Protein AF-A0A8J8NJA5-F1 (afdb_monomer_lite)

Organism: Halteria grandinella (NCBI:txid5974)

pLDDT: mean 87.03, std 14.78, range [35.34, 98.25]

Sequence (140 aa):
MTNSNQNELEGPPFSLNKYQAAFLFKHGVIAIEAINHSESFQVAVEQISTKLEYRVFEDLTLNMKIFLTDGLKFGSLFLGYQGDPTIFHAKYLINVNNERGKMPVAELIVHERMANTNRKVLLIAYENDANQVDYIEVTF

Secondary structure (DSSP, 8-state):
----GGGSS-S---PPPHHHHHHHHHTTS-----SS-HHHHHHHHHHHHTSHHHHHHHHHHHTS--EEEE-GGGTSSEEEESS-TTTSPP-EEEEEE-STT---HHHHHHHHHHHHHTT-EEEEEEE-TTS-EEEEEE--

InterPro domains:
  IPR006677 tRNA intron endonuclease, catalytic domain-like [PF01974] (52-135)
  IPR006677 tRNA intron endonuclease, catalytic domain-like [cd22363] (54-139)
  IPR011856 tRNA endonuclease-like domain superfamily [G3DSA:3.40.1350.10] (50-140)
  IPR036167 tRNA intron endonuclease, catalytic domain-like superfamily [SSF53032] (52-138)

Radius of gyration: 17.06 Å; chains: 1; bounding box: 46×35×46 Å

Structure (mmCIF, N/CA/C/O backbone):
data_AF-A0A8J8NJA5-F1
#
_entry.id   AF-A0A8J8NJA5-F1
#
loop_
_atom_site.group_PDB
_atom_site.id
_atom_site.type_symbol
_atom_site.label_atom_id
_atom_site.label_alt_id
_atom_site.label_comp_id
_atom_site.label_asym_id
_atom_site.label_entity_id
_atom_site.label_seq_id
_atom_site.pdbx_PDB_ins_code
_atom_site.Cartn_x
_atom_site.Cartn_y
_atom_site.Cartn_z
_atom_site.occupancy
_atom_site.B_iso_or_equiv
_atom_site.auth_seq_id
_atom_site.auth_comp_id
_atom_site.auth_asym_id
_atom_site.auth_atom_id
_atom_site.pdbx_PDB_model_num
ATOM 1 N N . MET A 1 1 ? 19.476 22.027 -16.302 1.00 35.34 1 MET A N 1
ATOM 2 C CA . MET A 1 1 ? 19.159 21.473 -17.633 1.00 35.34 1 MET A CA 1
ATOM 3 C C . MET A 1 1 ? 18.956 19.984 -17.444 1.00 35.34 1 MET A C 1
ATOM 5 O O . MET A 1 1 ? 19.903 19.287 -17.115 1.00 35.34 1 MET A O 1
ATOM 9 N N . THR A 1 2 ? 17.704 19.539 -17.459 1.00 40.06 2 THR A N 1
ATOM 10 C CA . THR A 1 2 ? 17.316 18.141 -17.247 1.00 40.06 2 THR A CA 1
ATOM 11 C C . THR A 1 2 ? 17.581 17.361 -18.529 1.00 40.06 2 THR A C 1
ATOM 13 O O . THR A 1 2 ? 16.864 17.551 -19.507 1.00 40.06 2 THR A O 1
ATOM 16 N N . ASN A 1 3 ? 18.606 16.506 -18.533 1.00 40.19 3 ASN A N 1
ATOM 17 C CA . ASN A 1 3 ? 18.795 15.507 -19.585 1.00 40.19 3 ASN A CA 1
ATOM 18 C C . ASN A 1 3 ? 17.689 14.455 -19.446 1.00 40.19 3 ASN A C 1
ATOM 20 O O . ASN A 1 3 ? 17.854 13.447 -18.761 1.00 40.19 3 ASN A O 1
ATOM 24 N N . SER A 1 4 ? 16.519 14.727 -20.025 1.00 45.06 4 SER A N 1
ATOM 25 C CA . SER A 1 4 ? 15.474 13.722 -20.158 1.00 45.06 4 SER A CA 1
ATOM 26 C C . SER A 1 4 ? 15.790 12.877 -21.388 1.00 45.06 4 SER A C 1
ATOM 28 O O . SER A 1 4 ? 15.257 13.109 -22.471 1.00 45.06 4 SER A O 1
ATOM 30 N N . ASN A 1 5 ? 16.610 11.845 -21.202 1.00 51.56 5 ASN A N 1
ATOM 31 C CA . ASN A 1 5 ? 16.817 10.783 -22.196 1.00 51.56 5 ASN A CA 1
ATOM 32 C C . ASN A 1 5 ? 15.538 9.942 -22.423 1.00 51.56 5 ASN A C 1
ATOM 34 O O . ASN A 1 5 ? 15.563 8.908 -23.077 1.00 51.56 5 ASN A O 1
ATOM 38 N N . GLN A 1 6 ? 14.393 10.384 -21.889 1.00 50.22 6 GLN A N 1
ATOM 39 C CA . GLN A 1 6 ? 13.088 9.750 -22.038 1.00 50.22 6 GLN A CA 1
ATOM 40 C C . GLN A 1 6 ? 12.642 9.648 -23.508 1.00 50.22 6 GLN A C 1
ATOM 42 O O . GLN A 1 6 ? 11.835 8.784 -23.821 1.00 50.22 6 GLN A O 1
ATOM 47 N N . ASN A 1 7 ? 13.190 10.480 -24.402 1.00 52.84 7 ASN A N 1
ATOM 48 C CA . ASN A 1 7 ? 12.879 10.460 -25.836 1.00 52.84 7 ASN A CA 1
ATOM 49 C C . ASN A 1 7 ? 13.842 9.597 -26.679 1.00 52.84 7 ASN A C 1
ATOM 51 O O . ASN A 1 7 ? 13.668 9.536 -27.891 1.00 52.84 7 ASN A O 1
ATOM 55 N N . GLU A 1 8 ? 14.867 8.974 -26.083 1.00 56.69 8 GLU A N 1
ATOM 56 C CA . GLU A 1 8 ? 15.855 8.158 -26.819 1.00 56.69 8 GLU A CA 1
ATOM 57 C C . GLU A 1 8 ? 15.453 6.678 -26.940 1.00 56.69 8 GLU A C 1
ATOM 59 O O . GLU A 1 8 ? 16.031 5.947 -27.739 1.00 56.69 8 GLU A O 1
ATOM 64 N N . LEU A 1 9 ? 14.462 6.228 -26.165 1.00 59.16 9 LEU A N 1
ATOM 65 C CA . LEU A 1 9 ? 13.979 4.848 -26.180 1.00 59.16 9 LEU A CA 1
ATOM 66 C C . LEU A 1 9 ? 12.693 4.754 -27.009 1.00 59.16 9 LEU A C 1
ATOM 68 O O . LEU A 1 9 ? 11.659 5.301 -26.627 1.00 59.16 9 LEU A O 1
ATOM 72 N N . GLU A 1 10 ? 12.744 4.035 -28.133 1.00 52.59 10 GLU A N 1
ATOM 73 C CA . GLU A 1 10 ? 11.546 3.688 -28.902 1.00 52.59 10 GLU A CA 1
ATOM 74 C C . GLU A 1 10 ? 10.711 2.653 -28.131 1.00 52.59 10 GLU A C 1
ATOM 76 O O . GLU A 1 10 ? 11.022 1.465 -28.078 1.00 52.59 10 GLU A O 1
ATOM 81 N N . GLY A 1 11 ? 9.633 3.120 -27.507 1.00 55.19 11 GLY A N 1
ATOM 82 C CA . GLY A 1 11 ? 8.643 2.298 -26.822 1.00 55.19 11 GLY A CA 1
ATOM 83 C C . GLY A 1 11 ? 7.482 3.162 -26.327 1.00 55.19 11 GLY A C 1
ATOM 84 O O . GLY A 1 11 ? 7.637 4.379 -26.195 1.00 55.19 11 GLY A O 1
ATOM 85 N N . PRO A 1 12 ? 6.291 2.591 -26.069 1.00 53.06 12 PRO A N 1
ATOM 86 C CA . PRO A 1 12 ? 5.213 3.363 -25.466 1.00 53.06 12 PRO A CA 1
ATOM 87 C C . PRO A 1 12 ? 5.706 3.929 -24.121 1.00 53.06 12 PRO A C 1
ATOM 89 O O . PRO A 1 12 ? 6.307 3.180 -23.352 1.00 53.06 12 PRO A O 1
ATOM 92 N N . PRO A 1 13 ? 5.489 5.223 -23.813 1.00 63.38 13 PRO A N 1
ATOM 93 C CA . PRO A 1 13 ? 5.994 5.843 -22.593 1.00 63.38 13 PRO A CA 1
ATOM 94 C C . PRO A 1 13 ? 5.173 5.365 -21.389 1.00 63.38 13 PRO A C 1
ATOM 96 O O . PRO A 1 13 ? 4.343 6.098 -20.854 1.00 63.38 13 PRO A O 1
ATOM 99 N N . PHE A 1 14 ? 5.359 4.117 -20.964 1.00 73.38 14 PHE A N 1
ATOM 100 C CA . PHE A 1 14 ? 4.800 3.628 -19.713 1.00 73.38 14 PHE A CA 1
ATOM 101 C C . PHE A 1 14 ? 5.815 3.869 -18.596 1.00 73.38 14 PHE A C 1
ATOM 103 O O . PHE A 1 14 ? 6.889 3.278 -18.536 1.00 73.38 14 PHE A O 1
ATOM 110 N N . SER A 1 15 ? 5.477 4.788 -17.698 1.00 81.56 15 SER A N 1
ATOM 111 C CA . SER A 1 15 ? 6.231 5.010 -16.470 1.00 81.56 15 SER A CA 1
ATOM 112 C C . SER A 1 15 ? 5.780 4.010 -15.410 1.00 81.56 15 SER A C 1
ATOM 114 O O . SER A 1 15 ? 4.598 3.981 -15.059 1.00 81.56 15 SER A O 1
ATOM 116 N N . LEU A 1 16 ? 6.713 3.239 -14.860 1.00 88.06 16 LEU A N 1
ATOM 117 C CA . LEU A 1 16 ? 6.460 2.423 -13.677 1.00 88.06 16 LEU A CA 1
ATOM 118 C C . LEU A 1 16 ? 6.633 3.275 -12.422 1.00 88.06 16 LEU A C 1
ATOM 120 O O . LEU A 1 16 ? 7.610 4.015 -12.290 1.00 88.06 16 LEU A O 1
ATOM 124 N N . ASN A 1 17 ? 5.708 3.150 -11.474 1.00 89.94 17 ASN A N 1
ATOM 125 C CA . ASN A 1 17 ? 5.934 3.711 -10.148 1.00 89.94 17 ASN A CA 1
ATOM 126 C C . ASN A 1 17 ? 6.973 2.873 -9.376 1.00 89.94 17 ASN A C 1
ATOM 128 O O . ASN A 1 17 ? 7.291 1.740 -9.743 1.00 89.94 17 ASN A O 1
ATOM 132 N N . LYS A 1 18 ? 7.488 3.420 -8.269 1.00 92.12 18 LYS A N 1
ATOM 133 C CA . LYS A 1 18 ? 8.550 2.783 -7.473 1.00 92.12 18 LYS A CA 1
ATOM 134 C C . LYS A 1 18 ? 8.190 1.377 -6.961 1.00 92.12 18 LYS A C 1
ATOM 136 O O . LYS A 1 18 ? 9.070 0.529 -6.886 1.00 92.12 18 LYS A O 1
ATOM 141 N N . TYR A 1 19 ? 6.921 1.120 -6.632 1.00 95.69 19 TYR A N 1
ATOM 142 C CA . TYR A 1 19 ? 6.471 -0.185 -6.138 1.00 95.69 19 TYR A CA 1
ATOM 143 C C . TYR A 1 19 ? 6.347 -1.196 -7.280 1.00 95.69 19 TYR A C 1
ATOM 145 O O . TYR A 1 19 ? 6.835 -2.311 -7.151 1.00 95.69 19 TYR A O 1
ATOM 153 N N . GLN A 1 20 ? 5.783 -0.785 -8.419 1.00 93.94 20 GLN A N 1
ATOM 154 C CA . GLN A 1 20 ? 5.697 -1.602 -9.633 1.00 93.94 20 GLN A CA 1
ATOM 155 C C . GLN A 1 20 ? 7.088 -1.982 -10.147 1.00 93.94 20 GLN A C 1
ATOM 157 O O . GLN A 1 20 ? 7.337 -3.147 -10.434 1.00 93.94 20 GLN A O 1
ATOM 162 N N . ALA A 1 21 ? 8.006 -1.015 -10.224 1.00 92.31 21 ALA A N 1
ATOM 163 C CA . ALA A 1 21 ? 9.375 -1.254 -10.663 1.00 92.31 21 ALA A CA 1
ATOM 164 C C . ALA A 1 21 ? 10.108 -2.222 -9.719 1.00 92.31 21 ALA A C 1
ATOM 166 O O . ALA A 1 21 ? 10.687 -3.203 -10.181 1.00 92.31 21 ALA A O 1
ATOM 167 N N . ALA A 1 22 ? 10.025 -1.998 -8.401 1.00 94.38 22 ALA A N 1
ATOM 168 C CA . ALA A 1 22 ? 10.607 -2.895 -7.404 1.00 94.38 22 ALA A CA 1
ATOM 169 C C . ALA A 1 22 ? 9.996 -4.304 -7.457 1.00 94.38 22 ALA A C 1
ATOM 171 O O . ALA A 1 22 ? 10.718 -5.291 -7.370 1.00 94.38 22 ALA A O 1
ATOM 172 N N . PHE A 1 23 ? 8.678 -4.411 -7.636 1.00 95.81 23 PHE A N 1
ATOM 173 C CA . PHE A 1 23 ? 7.971 -5.683 -7.763 1.00 95.81 23 PHE A CA 1
ATOM 174 C C . PHE A 1 23 ? 8.433 -6.460 -8.994 1.00 95.81 23 PHE A C 1
ATOM 176 O O . PHE A 1 23 ? 8.915 -7.581 -8.870 1.00 95.81 23 PHE A O 1
ATOM 183 N N . LEU A 1 24 ? 8.355 -5.852 -10.177 1.00 94.06 24 LEU A N 1
ATOM 184 C CA . LEU A 1 24 ? 8.741 -6.514 -11.420 1.00 94.06 24 LEU A CA 1
ATOM 185 C C . LEU A 1 24 ? 10.215 -6.930 -11.408 1.00 94.06 24 LEU A C 1
ATOM 187 O O . LEU A 1 24 ? 10.541 -8.010 -11.893 1.00 94.06 24 LEU A O 1
ATOM 191 N N . PHE A 1 25 ? 11.095 -6.103 -10.836 1.00 92.75 25 PHE A N 1
ATOM 192 C CA . PHE A 1 25 ? 12.512 -6.430 -10.715 1.00 92.75 25 PHE A CA 1
ATOM 193 C C . PHE A 1 25 ? 12.751 -7.603 -9.755 1.00 92.75 25 PHE A C 1
ATOM 195 O O . PHE A 1 25 ? 13.402 -8.576 -10.128 1.00 92.75 25 PHE A O 1
ATOM 202 N N . LYS A 1 26 ? 12.181 -7.556 -8.542 1.00 93.94 26 LYS A N 1
ATOM 203 C CA . LYS A 1 26 ? 12.332 -8.611 -7.522 1.00 93.94 26 LYS A CA 1
ATOM 204 C C . LYS A 1 26 ? 11.797 -9.965 -7.998 1.00 93.94 26 LYS A C 1
ATOM 206 O O . LYS A 1 26 ? 12.362 -10.999 -7.662 1.00 93.94 26 LYS A O 1
ATOM 211 N N . HIS A 1 27 ? 10.737 -9.951 -8.807 1.00 94.00 27 HIS A N 1
ATOM 212 C CA . HIS A 1 27 ? 10.128 -11.151 -9.390 1.00 94.00 27 HIS A CA 1
ATOM 213 C C . HIS A 1 27 ? 10.722 -11.549 -10.752 1.00 94.00 27 HIS A C 1
ATOM 215 O O . HIS A 1 27 ? 10.197 -12.443 -11.409 1.00 94.00 27 HIS A O 1
ATOM 221 N N . GLY A 1 28 ? 11.814 -10.909 -11.190 1.00 91.44 28 GLY A N 1
ATOM 222 C CA . GLY A 1 28 ? 12.550 -11.282 -12.404 1.00 91.44 28 GLY A CA 1
ATOM 223 C C . GLY A 1 28 ? 11.804 -11.028 -13.719 1.00 91.44 28 GLY A C 1
ATOM 224 O O . GLY A 1 28 ? 12.160 -11.606 -14.742 1.00 91.44 28 GLY A O 1
ATOM 225 N N . VAL A 1 29 ? 10.768 -10.185 -13.705 1.00 90.56 29 VAL A N 1
ATOM 226 C CA . VAL A 1 29 ? 9.960 -9.847 -14.890 1.00 90.56 29 VAL A CA 1
ATOM 227 C C . VAL A 1 29 ? 10.658 -8.807 -15.764 1.00 90.56 29 VAL A C 1
ATOM 229 O O . VAL A 1 29 ? 10.507 -8.823 -16.983 1.00 90.56 29 VAL A O 1
ATOM 232 N N . ILE A 1 30 ? 11.422 -7.901 -15.150 1.00 86.81 30 ILE A N 1
ATOM 233 C CA . ILE A 1 30 ? 12.221 -6.896 -15.858 1.00 86.81 30 ILE A CA 1
ATOM 234 C C . ILE A 1 30 ? 13.698 -7.036 -15.496 1.00 86.81 30 ILE A C 1
ATOM 236 O O . ILE A 1 30 ? 14.047 -7.344 -14.357 1.00 86.81 30 ILE A O 1
ATOM 240 N N . ALA A 1 31 ? 14.560 -6.743 -16.466 1.00 80.69 31 ALA A N 1
ATOM 241 C CA . ALA A 1 31 ? 15.982 -6.514 -16.262 1.00 80.69 31 ALA A CA 1
ATOM 242 C C . ALA A 1 31 ? 16.292 -5.031 -16.492 1.00 80.69 31 ALA A C 1
ATOM 244 O O . ALA A 1 31 ? 15.574 -4.335 -17.209 1.00 80.69 31 ALA A O 1
ATOM 245 N N . ILE A 1 32 ? 17.354 -4.540 -15.859 1.00 75.50 32 ILE A N 1
ATOM 246 C CA . ILE A 1 32 ? 17.758 -3.140 -15.969 1.00 75.50 32 ILE A CA 1
ATOM 247 C C . ILE A 1 32 ? 18.942 -3.063 -16.914 1.00 75.50 32 ILE A C 1
ATOM 249 O O . ILE A 1 32 ? 20.055 -3.453 -16.563 1.00 75.50 32 ILE A O 1
ATOM 253 N N . GLU A 1 33 ? 18.712 -2.483 -18.078 1.00 72.06 33 GLU A N 1
ATOM 254 C CA . GLU A 1 33 ? 19.770 -2.090 -19.001 1.00 72.06 33 GLU A CA 1
ATOM 255 C C . GLU A 1 33 ? 20.171 -0.642 -18.692 1.00 72.06 33 GLU A C 1
ATOM 257 O O . GLU A 1 33 ? 19.880 0.296 -19.428 1.00 72.06 33 GLU A O 1
ATOM 262 N N . ALA A 1 34 ? 20.766 -0.413 -17.518 1.00 61.75 34 ALA A N 1
ATOM 263 C CA . ALA A 1 34 ? 21.241 0.920 -17.160 1.00 61.75 34 ALA A CA 1
ATOM 264 C C . ALA A 1 34 ? 22.620 1.157 -17.777 1.00 61.75 34 ALA A C 1
ATOM 266 O O . ALA A 1 34 ? 23.549 0.396 -17.519 1.00 61.75 34 ALA A O 1
ATOM 267 N N . ILE A 1 35 ? 22.777 2.277 -18.487 1.00 54.97 35 ILE A N 1
ATOM 268 C CA . ILE A 1 35 ? 24.052 2.683 -19.092 1.00 54.97 35 ILE A CA 1
ATOM 269 C C . ILE A 1 35 ? 25.171 2.886 -18.048 1.00 54.97 35 ILE A C 1
ATOM 271 O O . ILE A 1 35 ? 26.317 2.783 -18.444 1.00 54.97 35 ILE A O 1
ATOM 275 N N . ASN A 1 36 ? 24.898 3.109 -16.747 1.00 54.41 36 ASN A N 1
ATOM 276 C CA . ASN A 1 36 ? 25.931 3.202 -15.682 1.00 54.41 36 ASN A CA 1
ATOM 277 C C . ASN A 1 36 ? 25.407 3.081 -14.217 1.00 54.41 36 ASN A C 1
ATOM 279 O O . ASN A 1 36 ? 26.119 3.432 -13.277 1.00 54.41 36 ASN A O 1
ATOM 283 N N . HIS A 1 37 ? 24.159 2.648 -13.975 1.00 63.44 37 HIS A N 1
ATOM 284 C CA . HIS A 1 37 ? 23.496 2.808 -12.657 1.00 63.44 37 HIS A CA 1
ATOM 285 C C . HIS A 1 37 ? 22.739 1.572 -12.133 1.00 63.44 37 HIS A C 1
ATOM 287 O O . HIS A 1 37 ? 21.844 1.700 -11.300 1.00 63.44 37 HIS A O 1
ATOM 293 N N . SER A 1 38 ? 23.078 0.368 -12.596 1.00 66.19 38 SER A N 1
ATOM 294 C CA . SER A 1 38 ? 22.395 -0.866 -12.170 1.00 66.19 38 SER A CA 1
ATOM 295 C C . SER A 1 38 ? 22.502 -1.119 -10.657 1.00 66.19 38 SER A C 1
ATOM 297 O O . SER A 1 38 ? 21.499 -1.460 -10.030 1.00 66.19 38 SER A O 1
ATOM 299 N N . GLU A 1 39 ? 23.669 -0.878 -10.050 1.00 70.81 39 GLU A N 1
ATOM 300 C CA . GLU A 1 39 ? 23.871 -1.034 -8.600 1.00 70.81 39 GLU A CA 1
ATOM 301 C C . GLU A 1 39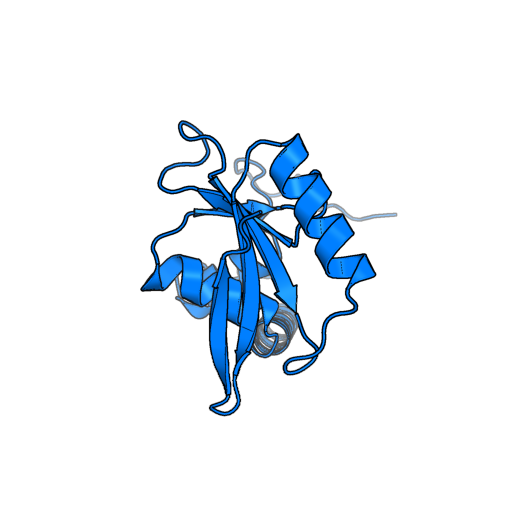 ? 22.998 -0.076 -7.773 1.00 70.81 39 GLU A C 1
ATOM 303 O O . GLU A 1 39 ? 22.422 -0.483 -6.764 1.00 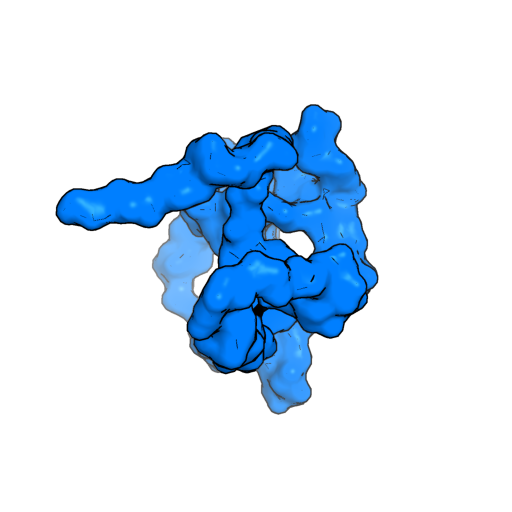70.81 39 GLU A O 1
ATOM 308 N N . SER A 1 40 ? 22.823 1.181 -8.204 1.00 81.12 40 SER A N 1
ATOM 309 C CA . SER A 1 40 ? 22.020 2.147 -7.437 1.00 81.12 40 SER A CA 1
ATOM 310 C C . SER A 1 40 ? 20.535 1.786 -7.436 1.00 81.12 40 SER A C 1
ATOM 312 O O . SER A 1 40 ? 19.854 1.968 -6.426 1.00 81.12 40 SER A O 1
ATOM 314 N N . PHE A 1 41 ? 20.038 1.218 -8.538 1.00 84.69 41 PHE A N 1
ATOM 315 C CA . PHE A 1 41 ? 18.663 0.747 -8.600 1.00 84.69 41 PHE A CA 1
ATOM 316 C C . PHE A 1 41 ? 18.449 -0.484 -7.720 1.00 84.69 41 PHE A C 1
ATOM 318 O O . PH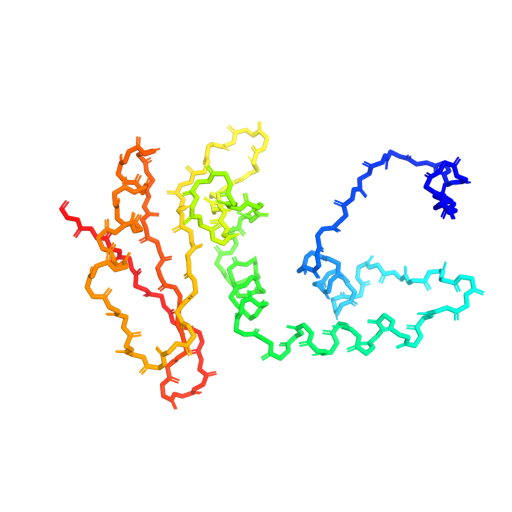E A 1 41 ? 17.452 -0.535 -7.008 1.00 84.69 41 PHE A O 1
ATOM 325 N N . GLN A 1 42 ? 19.373 -1.451 -7.719 1.00 86.75 42 GLN A N 1
ATOM 326 C CA . GLN A 1 42 ? 19.274 -2.613 -6.828 1.00 86.75 42 GLN A CA 1
ATOM 327 C C . GLN A 1 42 ? 19.195 -2.184 -5.359 1.00 86.75 42 GLN A C 1
ATOM 329 O O . GLN A 1 42 ? 18.301 -2.622 -4.638 1.00 86.75 42 GLN A O 1
ATOM 334 N N . VAL A 1 43 ? 20.060 -1.252 -4.942 1.00 89.50 43 VAL A N 1
ATOM 335 C CA . VAL A 1 43 ? 20.014 -0.668 -3.592 1.00 89.50 43 VAL A CA 1
ATOM 336 C C . VAL A 1 43 ? 18.668 0.013 -3.327 1.00 89.50 43 VAL A C 1
ATOM 338 O O . VAL A 1 43 ? 18.090 -0.164 -2.256 1.00 89.50 43 VAL A O 1
ATOM 341 N N . ALA A 1 44 ? 18.133 0.763 -4.294 1.00 90.62 44 ALA A N 1
ATOM 342 C CA . ALA A 1 44 ? 16.828 1.403 -4.154 1.00 90.62 44 ALA A CA 1
ATOM 343 C C . ALA A 1 44 ? 15.684 0.383 -4.021 1.00 90.62 44 ALA A C 1
ATOM 345 O O . ALA A 1 44 ? 14.792 0.579 -3.196 1.00 90.62 44 ALA A O 1
ATOM 346 N N . VAL A 1 45 ? 15.705 -0.712 -4.789 1.00 92.19 45 VAL A N 1
ATOM 347 C CA . VAL A 1 45 ? 14.714 -1.793 -4.674 1.00 92.19 45 VAL A CA 1
ATOM 348 C C . VAL A 1 45 ? 14.791 -2.460 -3.311 1.00 92.19 45 VAL A C 1
ATOM 350 O O . VAL A 1 45 ? 13.747 -2.671 -2.698 1.00 92.19 45 VAL A O 1
ATOM 353 N N . GLU A 1 46 ? 15.989 -2.731 -2.803 1.00 93.25 46 GLU A N 1
ATOM 354 C CA . GLU A 1 46 ? 16.167 -3.313 -1.471 1.00 93.25 46 GLU A CA 1
ATOM 355 C C . GLU A 1 46 ? 15.604 -2.380 -0.387 1.00 93.25 46 GLU A C 1
ATOM 357 O O . GLU A 1 46 ? 14.799 -2.780 0.455 1.00 93.25 46 GLU A O 1
ATOM 362 N N . GLN A 1 47 ? 15.912 -1.082 -0.470 1.00 93.44 47 GLN A N 1
ATOM 363 C CA . GLN A 1 47 ? 15.361 -0.074 0.438 1.00 93.44 47 GLN A CA 1
ATOM 364 C C . GLN A 1 47 ? 13.839 0.063 0.341 1.00 93.44 47 GLN A C 1
ATOM 366 O O . GLN A 1 47 ? 13.186 0.311 1.351 1.00 93.44 47 GLN A O 1
ATOM 371 N N . ILE A 1 48 ? 13.254 -0.058 -0.851 1.00 95.12 48 ILE A N 1
ATOM 372 C CA . ILE A 1 48 ? 11.797 -0.039 -1.031 1.00 95.12 48 ILE A CA 1
ATOM 373 C C . ILE A 1 48 ? 11.179 -1.312 -0.452 1.00 95.12 48 ILE A C 1
ATOM 375 O O . ILE A 1 48 ? 10.140 -1.230 0.197 1.00 95.12 48 ILE A O 1
ATOM 379 N N . SER A 1 49 ? 11.829 -2.460 -0.641 1.00 94.38 49 SER A N 1
ATOM 380 C CA . SER A 1 49 ? 11.308 -3.775 -0.258 1.00 94.38 49 SER A CA 1
ATOM 381 C C . SER A 1 49 ? 11.176 -3.962 1.252 1.00 94.38 49 SER A C 1
ATOM 383 O O . SER A 1 49 ? 10.322 -4.721 1.705 1.00 94.38 49 SER A O 1
ATOM 385 N N . THR A 1 50 ? 11.974 -3.236 2.040 1.00 94.31 50 THR A N 1
ATOM 386 C CA . THR A 1 50 ? 11.875 -3.234 3.511 1.00 94.31 50 THR A CA 1
ATOM 387 C C . THR A 1 50 ? 10.679 -2.441 4.044 1.00 94.31 50 THR A C 1
ATOM 389 O O . THR A 1 50 ? 10.324 -2.583 5.214 1.00 94.31 50 THR A O 1
ATOM 392 N N . LYS A 1 51 ? 10.035 -1.611 3.214 1.00 95.50 51 LYS A N 1
ATOM 393 C CA . LYS A 1 51 ? 8.928 -0.748 3.638 1.00 95.50 51 LYS A CA 1
ATOM 394 C C . LYS A 1 51 ? 7.602 -1.500 3.680 1.00 95.50 51 LYS A C 1
ATOM 396 O O . LYS A 1 51 ? 7.305 -2.308 2.797 1.00 95.50 51 LYS A O 1
ATOM 401 N N . LEU A 1 52 ? 6.767 -1.180 4.670 1.00 95.81 52 LEU A N 1
ATOM 402 C CA . LEU A 1 52 ? 5.447 -1.791 4.824 1.00 95.81 52 LEU A CA 1
ATOM 403 C C . LEU A 1 52 ? 4.566 -1.539 3.595 1.00 95.81 52 LEU A C 1
ATOM 405 O O . LEU A 1 52 ? 3.887 -2.448 3.137 1.00 95.81 52 LEU A O 1
ATOM 409 N N . GLU A 1 53 ? 4.645 -0.355 2.990 1.00 96.81 53 GLU A N 1
ATOM 410 C CA . GLU A 1 53 ? 3.900 -0.012 1.778 1.00 96.81 53 GLU A CA 1
ATOM 411 C C . GLU A 1 53 ? 4.186 -0.959 0.611 1.00 96.81 53 GLU A C 1
ATOM 413 O O . GLU A 1 53 ? 3.274 -1.325 -0.131 1.00 96.81 53 GLU A O 1
ATOM 418 N N . TYR A 1 54 ? 5.446 -1.370 0.450 1.00 97.75 54 TYR A N 1
ATOM 419 C CA . TYR A 1 54 ? 5.815 -2.333 -0.580 1.00 97.75 54 TYR A CA 1
ATOM 420 C C . TYR A 1 54 ? 5.318 -3.734 -0.234 1.00 97.75 54 TYR A C 1
ATOM 422 O O . TYR A 1 54 ? 4.781 -4.417 -1.098 1.00 97.75 54 TYR A O 1
ATOM 430 N N . ARG A 1 55 ? 5.452 -4.155 1.026 1.00 97.25 55 ARG A N 1
ATOM 431 C CA . ARG A 1 55 ? 4.951 -5.460 1.475 1.00 97.25 55 ARG A CA 1
ATOM 432 C C . ARG A 1 55 ? 3.440 -5.579 1.285 1.00 97.25 55 ARG A C 1
ATOM 434 O O . ARG A 1 55 ? 2.967 -6.611 0.830 1.00 97.25 55 ARG A O 1
ATOM 441 N N . VAL A 1 56 ? 2.706 -4.501 1.556 1.00 97.75 56 VAL A N 1
ATOM 442 C CA . VAL A 1 56 ? 1.268 -4.381 1.281 1.00 97.75 56 VAL A CA 1
ATOM 443 C C . VAL A 1 56 ? 0.986 -4.478 -0.214 1.00 97.75 56 VAL A C 1
ATOM 445 O O . VAL A 1 56 ? 0.085 -5.208 -0.615 1.00 97.75 56 VAL A O 1
ATOM 448 N N . PHE A 1 57 ? 1.754 -3.766 -1.045 1.00 98.25 57 PHE A N 1
ATOM 449 C CA . PHE A 1 57 ? 1.625 -3.844 -2.499 1.00 98.25 57 PHE A CA 1
ATOM 450 C C . PHE A 1 57 ? 1.846 -5.275 -3.014 1.00 98.25 57 PHE A C 1
ATOM 452 O O . PHE A 1 57 ? 1.050 -5.781 -3.806 1.00 98.25 57 PHE A O 1
ATOM 459 N N . GLU A 1 58 ? 2.911 -5.933 -2.554 1.00 97.75 58 GLU A N 1
ATOM 460 C CA . GLU A 1 58 ? 3.288 -7.293 -2.941 1.00 97.75 58 GLU A CA 1
ATOM 461 C C . GLU A 1 58 ? 2.238 -8.321 -2.492 1.00 97.75 58 GLU A C 1
ATOM 463 O O . GLU A 1 58 ? 1.803 -9.128 -3.314 1.00 97.75 58 GLU A O 1
ATOM 468 N N . ASP A 1 59 ? 1.774 -8.254 -1.240 1.00 97.81 59 ASP A N 1
ATOM 469 C CA . ASP A 1 59 ? 0.759 -9.162 -0.692 1.00 97.81 59 ASP A CA 1
ATOM 470 C C . ASP A 1 59 ? -0.588 -9.037 -1.419 1.00 97.81 59 ASP A C 1
ATOM 472 O O . ASP A 1 59 ? -1.121 -10.025 -1.933 1.00 97.81 59 ASP A O 1
ATOM 476 N N . LEU A 1 60 ? -1.099 -7.812 -1.576 1.00 97.75 60 LEU A N 1
ATOM 477 C CA . LEU A 1 60 ? -2.359 -7.574 -2.281 1.00 97.75 60 LEU A CA 1
ATOM 478 C C . LEU A 1 60 ? -2.298 -8.052 -3.739 1.00 97.75 60 LEU A C 1
ATOM 480 O O . LEU A 1 60 ? -3.273 -8.609 -4.249 1.00 97.75 60 LEU A O 1
ATOM 484 N N . THR A 1 61 ? -1.149 -7.881 -4.397 1.00 96.69 61 THR A N 1
ATOM 485 C CA . THR A 1 61 ? -0.946 -8.303 -5.789 1.00 96.69 61 THR A CA 1
ATOM 486 C C . THR A 1 61 ? -0.846 -9.827 -5.910 1.00 96.69 61 THR A C 1
ATOM 488 O O . THR A 1 61 ? -1.530 -10.438 -6.736 1.00 96.69 61 THR A O 1
ATOM 491 N N . LEU A 1 62 ? 0.006 -10.473 -5.107 1.00 96.81 62 LEU A N 1
ATOM 492 C CA . LEU A 1 62 ? 0.313 -11.899 -5.249 1.00 96.81 62 LEU A CA 1
ATOM 493 C C . LEU A 1 62 ? -0.692 -12.802 -4.550 1.00 96.81 62 LEU A C 1
ATOM 495 O O . LEU A 1 62 ? -1.091 -13.810 -5.139 1.00 96.81 62 LEU A O 1
ATOM 499 N N . ASN A 1 63 ? -1.095 -12.452 -3.333 1.00 96.00 63 ASN A N 1
ATOM 500 C CA . ASN A 1 63 ? -1.905 -13.308 -2.474 1.00 96.00 63 ASN A CA 1
ATOM 501 C C . ASN A 1 63 ? -3.391 -12.995 -2.643 1.00 96.00 63 ASN A C 1
ATOM 503 O O . ASN A 1 63 ? -4.180 -13.908 -2.876 1.00 96.00 63 ASN A O 1
ATOM 507 N N . MET A 1 64 ? -3.768 -11.712 -2.627 1.00 94.38 64 MET A N 1
ATOM 508 C CA . MET A 1 64 ? -5.178 -11.313 -2.768 1.00 94.38 64 MET A CA 1
ATOM 509 C C . MET A 1 64 ? -5.639 -11.117 -4.218 1.00 94.38 64 MET A C 1
ATOM 511 O O . MET A 1 64 ? -6.838 -10.977 -4.457 1.00 94.38 64 MET A O 1
ATOM 515 N N . LYS A 1 65 ? -4.714 -11.129 -5.191 1.00 96.00 65 LYS A N 1
ATOM 516 C CA . LYS A 1 65 ? -4.993 -10.926 -6.628 1.00 96.00 65 LYS A CA 1
ATOM 517 C C . LYS A 1 65 ? -5.748 -9.620 -6.920 1.00 96.00 65 LYS A C 1
ATOM 519 O O . LYS A 1 65 ? -6.585 -9.560 -7.819 1.00 96.00 65 LYS A O 1
ATOM 524 N N . ILE A 1 66 ? -5.444 -8.572 -6.158 1.00 96.88 66 ILE A N 1
ATOM 525 C CA . ILE A 1 66 ? -6.001 -7.232 -6.333 1.00 96.88 66 ILE A CA 1
ATOM 526 C C . ILE A 1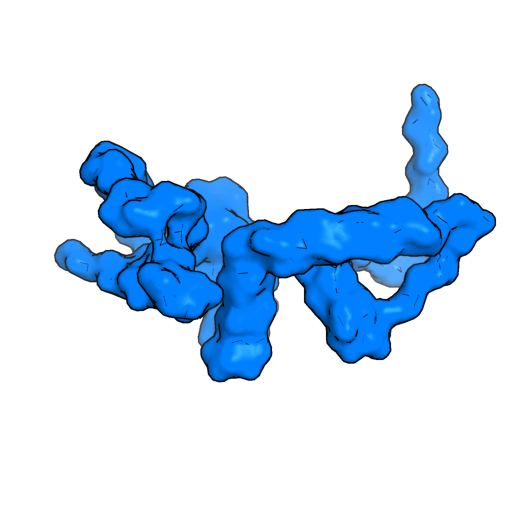 66 ? -5.068 -6.433 -7.241 1.00 96.88 66 ILE A C 1
ATOM 528 O O . ILE A 1 66 ? -3.868 -6.338 -6.991 1.00 96.88 66 ILE A O 1
ATOM 532 N N . PHE A 1 67 ? -5.624 -5.826 -8.288 1.00 96.50 67 PHE A N 1
ATOM 533 C CA . PHE A 1 67 ? -4.872 -4.896 -9.126 1.00 96.50 67 PHE A CA 1
ATOM 534 C C . PHE A 1 67 ? -4.719 -3.573 -8.379 1.00 96.50 67 PHE A C 1
ATOM 536 O O . PHE A 1 67 ? -5.685 -3.093 -7.782 1.00 96.50 67 PHE A O 1
ATOM 543 N N . LEU A 1 68 ? -3.525 -2.978 -8.422 1.00 97.31 68 LEU A N 1
ATOM 544 C CA . LEU A 1 68 ? -3.213 -1.746 -7.700 1.00 97.31 68 LEU A CA 1
ATOM 545 C C . LEU A 1 68 ? -2.790 -0.620 -8.643 1.00 97.31 68 LEU A C 1
ATOM 547 O O . LEU A 1 68 ? -1.905 -0.790 -9.485 1.00 97.31 68 LEU A O 1
ATOM 551 N N . THR A 1 69 ? -3.377 0.559 -8.447 1.00 95.19 69 THR A N 1
ATOM 552 C CA . THR A 1 69 ? -2.918 1.816 -9.060 1.00 95.19 69 THR A CA 1
ATOM 553 C C . THR A 1 69 ? -2.634 2.867 -7.991 1.00 95.19 69 THR A C 1
ATOM 555 O O . THR A 1 69 ? -2.946 2.673 -6.816 1.00 95.19 69 THR A O 1
ATOM 558 N N . ASP A 1 70 ? -2.062 4.000 -8.401 1.00 94.25 70 ASP A N 1
ATOM 559 C CA . ASP A 1 70 ? -1.837 5.141 -7.511 1.00 94.25 70 ASP A CA 1
ATOM 560 C C . ASP A 1 70 ? -3.158 5.658 -6.910 1.00 94.25 70 ASP A C 1
ATOM 562 O O . ASP A 1 70 ? -4.162 5.789 -7.619 1.00 94.25 70 ASP A O 1
ATOM 566 N N . GLY A 1 71 ? -3.151 5.911 -5.598 1.00 95.50 71 GLY A N 1
ATOM 567 C CA . GLY A 1 71 ? -4.308 6.369 -4.830 1.00 95.50 71 GLY A CA 1
ATOM 568 C C . GLY A 1 71 ? -4.311 7.852 -4.469 1.00 95.50 71 GLY A C 1
ATOM 569 O O . GLY A 1 71 ? -5.273 8.307 -3.839 1.00 95.50 71 GLY A O 1
ATOM 570 N N . LEU A 1 72 ? -3.287 8.622 -4.863 1.00 93.56 72 LEU A N 1
ATOM 571 C CA . LEU A 1 72 ? -3.032 9.970 -4.345 1.00 93.56 72 LEU A CA 1
ATOM 572 C C . LEU A 1 72 ? -4.210 10.918 -4.586 1.00 93.56 72 LEU A C 1
ATOM 574 O O . LEU A 1 72 ? -4.590 11.688 -3.706 1.00 93.56 72 LEU A O 1
ATOM 578 N N . LYS A 1 73 ? -4.844 10.818 -5.761 1.00 91.12 73 LYS A N 1
ATOM 579 C CA . LYS A 1 73 ? -6.018 11.632 -6.128 1.00 91.12 73 LYS A CA 1
ATOM 580 C C . LYS A 1 73 ? -7.234 11.401 -5.224 1.00 91.12 73 LYS A C 1
ATOM 582 O O . LYS A 1 73 ? -8.135 12.232 -5.210 1.00 91.12 73 LYS A O 1
ATOM 587 N N . PHE A 1 74 ? -7.258 10.292 -4.492 1.00 92.88 74 PHE A N 1
ATOM 588 C CA . PHE A 1 74 ? -8.355 9.881 -3.619 1.00 92.88 74 PHE A CA 1
ATOM 589 C C . PHE A 1 74 ? -7.980 9.943 -2.133 1.00 92.88 74 PHE A C 1
ATOM 591 O O . PHE A 1 74 ? -8.729 9.444 -1.300 1.00 92.88 74 PHE A O 1
ATOM 598 N N . GLY A 1 75 ? -6.831 10.542 -1.793 1.00 91.69 75 GLY A N 1
ATOM 599 C CA . GLY A 1 75 ? -6.353 10.595 -0.409 1.00 91.69 75 GLY A CA 1
ATOM 600 C C . GLY A 1 75 ? -5.975 9.217 0.136 1.00 91.69 75 GLY A C 1
ATOM 601 O O . GLY A 1 75 ? -6.143 8.956 1.322 1.00 91.69 75 GLY A O 1
ATOM 602 N N . SER A 1 76 ? -5.511 8.323 -0.739 1.00 95.75 76 SER A N 1
ATOM 603 C CA . SER A 1 76 ? -5.097 6.970 -0.374 1.00 95.75 76 SER A CA 1
ATOM 604 C C . SER A 1 76 ? -3.718 6.645 -0.933 1.00 95.75 76 SER A C 1
ATOM 606 O O . SER A 1 76 ? -3.253 7.307 -1.863 1.00 95.75 76 SER A O 1
ATOM 608 N N . LEU A 1 77 ? -3.055 5.624 -0.398 1.00 96.88 77 LEU A N 1
ATOM 609 C CA . LEU A 1 77 ? -1.804 5.147 -0.979 1.00 96.88 77 LEU A CA 1
ATOM 610 C C . LEU A 1 77 ? -2.058 4.389 -2.291 1.00 96.88 77 LEU A C 1
ATOM 612 O O . LEU A 1 77 ? -1.402 4.661 -3.299 1.00 96.88 77 LEU A O 1
ATOM 616 N N . PHE A 1 78 ? -3.036 3.480 -2.293 1.00 97.94 78 PHE A N 1
ATOM 617 C CA . PHE A 1 78 ? -3.404 2.695 -3.471 1.00 97.94 78 PHE A CA 1
ATOM 618 C C . PHE A 1 78 ? -4.911 2.675 -3.710 1.00 97.94 78 PHE A C 1
ATOM 620 O O . PHE A 1 78 ? -5.713 2.690 -2.776 1.00 97.94 78 PHE A O 1
ATOM 627 N N . LEU A 1 79 ? -5.284 2.537 -4.981 1.00 97.69 79 LEU A N 1
ATOM 628 C CA . LEU A 1 79 ? -6.607 2.057 -5.372 1.00 97.69 79 LEU A CA 1
ATOM 629 C C . LEU A 1 79 ? -6.538 0.561 -5.645 1.00 97.69 79 LEU A C 1
ATOM 631 O O . LEU A 1 79 ? -5.664 0.124 -6.392 1.00 97.69 79 LEU A O 1
ATOM 635 N N . GLY A 1 80 ? -7.479 -0.199 -5.087 1.00 97.88 80 GLY A N 1
ATOM 636 C CA . GLY A 1 80 ? -7.592 -1.640 -5.310 1.00 97.88 80 GLY A CA 1
ATOM 637 C C . GLY A 1 80 ? -8.763 -2.002 -6.214 1.00 97.88 80 GLY A C 1
ATOM 638 O O . GLY A 1 80 ? -9.891 -1.561 -5.976 1.00 97.88 80 GLY A O 1
ATOM 639 N N . TYR A 1 81 ? -8.518 -2.845 -7.214 1.00 98.06 81 TYR A N 1
ATOM 640 C CA . TYR A 1 81 ? -9.512 -3.314 -8.179 1.00 98.06 81 TYR A CA 1
ATOM 641 C C . TYR A 1 81 ? -9.596 -4.842 -8.141 1.00 98.06 81 TYR A C 1
ATOM 643 O O . TYR A 1 81 ? -8.579 -5.528 -8.061 1.00 98.06 81 TYR A O 1
ATOM 651 N N . GLN A 1 82 ? -10.813 -5.386 -8.231 1.00 95.56 82 GLN A N 1
ATOM 652 C CA . GLN A 1 82 ? -11.040 -6.842 -8.283 1.00 95.56 82 GLN A CA 1
ATOM 653 C C . GLN A 1 82 ? -10.814 -7.443 -9.682 1.00 95.56 82 GLN A C 1
ATOM 655 O O . GLN A 1 82 ? -11.028 -8.633 -9.891 1.00 95.56 82 GLN A O 1
ATOM 660 N N . GLY A 1 83 ? -10.422 -6.614 -10.644 1.00 94.31 83 GLY A N 1
ATOM 661 C CA . GLY A 1 83 ? -10.185 -6.967 -12.035 1.00 94.31 83 GLY A CA 1
ATOM 662 C C . GLY A 1 83 ? -9.391 -5.860 -12.723 1.00 94.31 83 GLY A C 1
ATOM 663 O O . GLY A 1 83 ? -8.945 -4.920 -12.063 1.00 94.31 83 GLY A O 1
ATOM 664 N N . ASP A 1 84 ? -9.234 -5.971 -14.040 1.00 92.00 84 ASP A N 1
ATOM 665 C CA . ASP A 1 84 ? -8.455 -5.026 -14.843 1.00 92.00 84 ASP A CA 1
ATOM 666 C C . ASP A 1 84 ? -8.925 -3.567 -14.626 1.00 92.00 84 ASP A C 1
ATOM 668 O O . ASP A 1 84 ? -10.092 -3.263 -14.902 1.00 92.00 84 ASP A O 1
ATOM 672 N N . PRO A 1 85 ? -8.050 -2.649 -14.168 1.00 93.50 85 PRO A N 1
ATOM 673 C CA . PRO A 1 85 ? -8.397 -1.245 -13.934 1.00 93.50 85 PRO A CA 1
ATOM 674 C C . PRO A 1 85 ? -8.927 -0.486 -15.160 1.00 93.50 85 PRO A C 1
ATOM 676 O O . PRO A 1 85 ? -9.518 0.581 -15.008 1.00 93.50 85 PRO A O 1
ATOM 679 N N . THR A 1 86 ? -8.716 -0.999 -16.377 1.00 90.19 86 THR A N 1
ATOM 680 C CA . THR A 1 86 ? -9.254 -0.408 -17.613 1.00 90.19 86 THR A CA 1
ATOM 681 C C . THR A 1 86 ? -10.754 -0.656 -17.794 1.00 90.19 86 THR A C 1
ATOM 683 O O . THR A 1 86 ? -11.413 0.095 -18.513 1.00 90.19 86 THR A O 1
ATOM 686 N N . ILE A 1 87 ? -11.304 -1.679 -17.129 1.00 93.44 87 ILE A N 1
ATOM 687 C CA . ILE A 1 87 ? -12.708 -2.107 -17.256 1.00 93.44 87 ILE A CA 1
ATOM 688 C C . ILE A 1 87 ? -13.442 -1.982 -15.915 1.00 93.44 87 ILE A C 1
ATOM 690 O O . ILE A 1 87 ? -14.620 -1.626 -15.873 1.00 93.44 87 ILE A O 1
ATOM 694 N N . PHE A 1 88 ? -12.760 -2.273 -14.808 1.00 94.50 88 PHE A N 1
ATOM 695 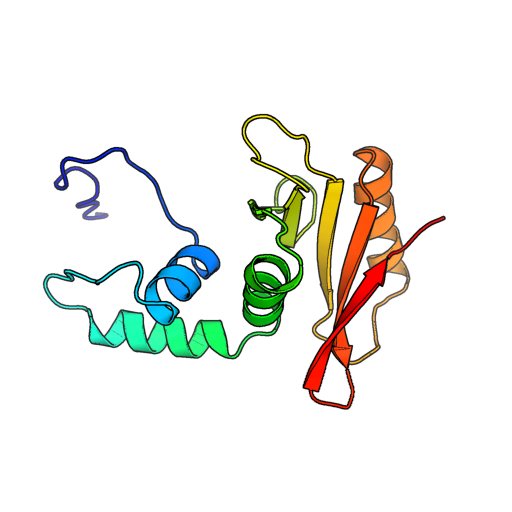C CA . PHE A 1 88 ? -13.336 -2.262 -13.471 1.00 94.50 88 PHE A CA 1
ATOM 696 C C . PHE A 1 88 ? -13.086 -0.924 -12.781 1.00 94.50 88 PHE A C 1
ATOM 698 O O . PHE A 1 88 ? -11.994 -0.364 -12.829 1.00 94.50 88 PHE A O 1
ATOM 705 N N . HIS A 1 89 ? -14.090 -0.427 -12.061 1.00 94.88 89 HIS A N 1
ATOM 706 C CA . HIS A 1 89 ? -13.873 0.665 -11.120 1.00 94.88 89 HIS A CA 1
ATOM 707 C C . HIS A 1 89 ? -13.106 0.168 -9.894 1.00 94.88 89 HIS A C 1
ATOM 709 O O . HIS A 1 89 ? -13.286 -0.972 -9.457 1.00 94.88 89 HIS A O 1
ATOM 715 N N . ALA A 1 90 ? -12.300 1.050 -9.298 1.00 96.94 90 ALA A N 1
ATOM 716 C CA . ALA A 1 90 ? -11.688 0.768 -8.008 1.00 96.94 90 ALA A CA 1
ATOM 717 C C . ALA A 1 90 ? -12.781 0.381 -7.004 1.00 96.94 90 ALA A C 1
ATOM 719 O O . ALA A 1 90 ? -13.846 1.003 -6.959 1.00 96.94 90 ALA A O 1
ATOM 720 N N . LYS A 1 91 ? -12.514 -0.640 -6.197 1.00 96.88 91 LYS A N 1
ATOM 721 C CA . LYS A 1 91 ? -13.368 -1.052 -5.083 1.00 96.88 91 LYS A CA 1
ATOM 722 C C . LYS A 1 91 ? -12.831 -0.528 -3.758 1.00 96.88 91 LYS A C 1
ATOM 724 O O . LYS A 1 91 ? -13.626 -0.134 -2.910 1.00 96.88 91 LYS A O 1
ATOM 729 N N . TYR A 1 92 ? -11.509 -0.489 -3.615 1.00 97.81 92 TYR A N 1
ATOM 730 C CA . TYR A 1 92 ? -10.839 -0.183 -2.356 1.00 97.81 92 TYR A CA 1
ATOM 731 C C . TYR A 1 92 ? -10.057 1.130 -2.433 1.00 97.81 92 TYR A C 1
ATOM 733 O O . TYR A 1 92 ? -9.378 1.379 -3.432 1.00 97.81 92 TYR A O 1
ATOM 741 N N . LEU A 1 93 ? -10.122 1.928 -1.366 1.00 97.75 93 LEU A N 1
ATOM 742 C CA . LEU A 1 93 ? -9.080 2.892 -1.010 1.00 97.75 93 LEU A CA 1
ATOM 743 C C . LEU A 1 93 ? -8.198 2.234 0.044 1.00 97.75 93 LEU A C 1
ATOM 745 O O . LEU A 1 93 ? -8.695 1.852 1.102 1.00 97.75 93 LEU A O 1
ATOM 749 N N . ILE A 1 94 ? -6.914 2.078 -0.252 1.00 97.94 94 ILE A N 1
ATOM 750 C CA . ILE A 1 94 ? -5.986 1.345 0.605 1.00 97.94 94 ILE A CA 1
ATOM 751 C C . ILE A 1 94 ? -4.986 2.327 1.198 1.00 97.94 94 ILE A C 1
ATOM 753 O O . ILE A 1 94 ? -4.286 3.033 0.467 1.00 97.94 94 ILE A O 1
ATOM 757 N N . ASN A 1 95 ? -4.904 2.341 2.523 1.00 96.00 95 ASN A N 1
ATOM 758 C CA . ASN A 1 95 ? -3.931 3.119 3.277 1.00 96.00 95 ASN A CA 1
ATOM 759 C C . ASN A 1 95 ? -3.095 2.214 4.168 1.00 96.00 95 ASN A C 1
ATOM 761 O O . ASN A 1 95 ? -3.530 1.135 4.558 1.00 96.00 95 ASN A O 1
ATOM 765 N N . VAL A 1 96 ? -1.882 2.663 4.472 1.00 95.19 96 VAL A N 1
ATOM 766 C CA . VAL A 1 96 ? -0.931 1.915 5.292 1.00 95.19 96 VAL A CA 1
ATOM 767 C C . VAL A 1 96 ? -0.724 2.667 6.589 1.00 95.19 96 VAL A C 1
ATOM 769 O O . VAL A 1 96 ? -0.348 3.837 6.575 1.00 95.19 96 VAL A O 1
ATOM 772 N N . ASN A 1 97 ? -0.967 1.986 7.702 1.00 93.31 97 ASN A N 1
ATOM 773 C CA . ASN A 1 97 ? -0.653 2.486 9.020 1.00 93.31 97 ASN A CA 1
ATOM 774 C C . ASN A 1 97 ? 0.712 1.955 9.466 1.00 93.31 97 ASN A C 1
ATOM 776 O O . ASN A 1 97 ? 0.858 0.780 9.806 1.00 93.31 97 ASN A O 1
ATOM 780 N N . ASN A 1 98 ? 1.706 2.841 9.469 1.00 83.38 98 ASN A N 1
ATOM 781 C CA . ASN A 1 98 ? 3.071 2.521 9.887 1.00 83.38 98 ASN A CA 1
ATOM 782 C C . ASN A 1 98 ? 3.241 2.523 11.418 1.00 83.38 98 ASN A C 1
ATOM 784 O O . ASN A 1 98 ? 4.245 2.029 11.931 1.00 83.38 98 ASN A O 1
ATOM 788 N N . GLU A 1 99 ? 2.279 3.062 12.167 1.00 80.94 99 GLU A N 1
ATOM 789 C CA . GLU A 1 99 ? 2.297 3.026 13.624 1.00 80.94 99 GLU A CA 1
ATOM 790 C C . GLU A 1 99 ? 1.631 1.732 14.113 1.00 80.94 99 GLU A C 1
ATOM 792 O O . GLU A 1 99 ? 0.422 1.559 13.962 1.00 80.94 99 GLU A O 1
ATOM 797 N N . ARG A 1 100 ? 2.407 0.813 14.716 1.00 70.75 100 ARG A N 1
ATOM 798 C CA . ARG A 1 100 ? 1.918 -0.475 15.259 1.00 70.75 100 ARG A CA 1
ATOM 799 C C . ARG A 1 100 ? 0.681 -0.293 16.148 1.00 70.75 100 ARG A C 1
ATOM 801 O O . ARG A 1 100 ? 0.794 0.006 17.338 1.00 70.75 100 ARG A O 1
ATOM 808 N N . GLY A 1 101 ? -0.499 -0.469 15.557 1.00 63.66 101 GLY A N 1
ATOM 809 C CA . GLY A 1 101 ? -1.789 -0.417 16.242 1.00 63.66 101 GLY A CA 1
ATOM 810 C C . GLY A 1 101 ? -2.226 0.963 16.741 1.00 63.66 101 GLY A C 1
ATOM 811 O O . GLY A 1 101 ? -3.143 1.037 17.557 1.00 63.66 101 GLY A O 1
ATOM 812 N N . LYS A 1 102 ? -1.604 2.059 16.293 1.00 80.31 102 LYS A N 1
ATOM 813 C CA . LYS A 1 102 ? -2.034 3.416 16.660 1.00 80.31 102 LYS A CA 1
ATOM 814 C C . LYS A 1 102 ? -2.402 4.172 15.399 1.00 80.31 102 LYS A C 1
ATOM 816 O O . LYS A 1 102 ? -1.624 4.234 14.470 1.00 80.31 102 LYS A O 1
ATOM 821 N N . MET A 1 103 ? -3.618 4.689 15.343 1.00 87.31 103 MET A N 1
ATOM 822 C CA . MET A 1 103 ? -4.028 5.649 14.327 1.00 87.31 103 MET A CA 1
ATOM 823 C C . MET A 1 103 ? -4.850 6.712 15.046 1.00 87.31 103 MET A C 1
ATOM 825 O O . MET A 1 103 ? -5.786 6.360 15.776 1.00 87.31 103 MET A O 1
ATOM 829 N N . PRO A 1 104 ? -4.528 8.004 14.889 1.00 90.44 104 PRO A N 1
ATOM 830 C CA . PRO A 1 104 ? -5.370 9.063 15.413 1.00 90.44 104 PRO A CA 1
ATOM 831 C C . PRO A 1 104 ? -6.798 8.925 14.870 1.00 90.44 104 PRO A C 1
ATOM 833 O O . PRO A 1 104 ? -7.004 8.806 13.666 1.00 90.44 104 PRO A O 1
ATOM 836 N N . VAL A 1 105 ? -7.805 9.008 15.744 1.00 90.44 105 VAL A N 1
ATOM 837 C CA . VAL A 1 105 ? -9.224 8.907 15.341 1.00 90.44 105 VAL A CA 1
ATOM 838 C C . VAL A 1 105 ? -9.578 9.932 14.258 1.00 90.44 105 VAL A C 1
ATOM 840 O O . VAL A 1 105 ? -10.332 9.634 13.338 1.00 90.44 105 VAL A O 1
ATOM 843 N N . ALA A 1 106 ? -8.995 11.131 14.330 1.00 92.81 106 ALA A N 1
ATOM 844 C CA . ALA A 1 106 ? -9.175 12.161 13.312 1.00 92.81 106 ALA A CA 1
ATOM 845 C C . ALA A 1 106 ? -8.675 11.719 11.926 1.00 92.81 106 ALA A C 1
ATOM 847 O O . ALA A 1 106 ? -9.319 12.023 10.926 1.00 92.81 106 ALA A O 1
ATOM 848 N N . GLU A 1 107 ? -7.562 10.987 11.859 1.00 91.94 107 GLU A N 1
ATOM 849 C CA . GLU A 1 107 ? -7.031 10.457 10.602 1.00 91.94 107 GLU A CA 1
ATOM 850 C C . GLU A 1 107 ? -7.952 9.372 10.033 1.00 91.94 107 GLU A C 1
ATOM 852 O O . GLU A 1 107 ? -8.301 9.418 8.853 1.00 91.94 107 GLU A O 1
ATOM 857 N N . LEU A 1 108 ? -8.434 8.463 10.887 1.00 92.38 108 LEU A N 1
ATOM 858 C CA . LEU A 1 108 ? -9.407 7.442 10.497 1.00 92.38 108 LEU A CA 1
ATOM 859 C C . LEU A 1 108 ? -10.672 8.069 9.891 1.00 92.38 108 LEU A C 1
ATOM 861 O O . LEU A 1 108 ? -11.112 7.643 8.827 1.00 92.38 108 LEU A O 1
ATOM 865 N N . ILE A 1 109 ? -11.218 9.113 10.525 1.00 93.81 109 ILE A N 1
ATOM 866 C CA . ILE A 1 109 ? -12.392 9.850 10.027 1.00 93.81 109 ILE A CA 1
ATOM 867 C C . ILE A 1 109 ? -12.111 10.500 8.664 1.00 93.81 109 ILE A C 1
ATOM 869 O O . ILE A 1 109 ? -12.987 10.543 7.802 1.00 93.81 109 ILE A O 1
ATOM 873 N N . VAL A 1 110 ? -10.902 11.020 8.435 1.00 93.81 110 VAL A N 1
ATOM 874 C CA . VAL A 1 110 ? -10.539 11.611 7.137 1.00 93.81 110 VAL A CA 1
ATOM 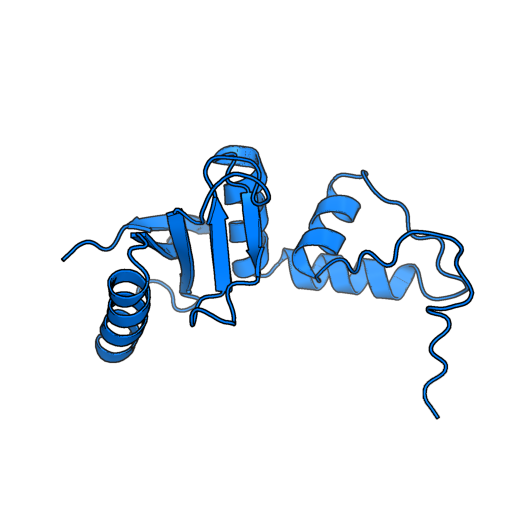875 C C . VAL A 1 110 ? -10.503 10.544 6.043 1.00 93.81 110 VAL A C 1
ATOM 877 O O . VAL A 1 110 ? -11.108 10.746 4.987 1.00 93.81 110 VAL A O 1
ATOM 880 N N . HIS A 1 111 ? -9.841 9.413 6.295 1.00 94.50 111 HIS A N 1
ATOM 881 C CA . HIS A 1 111 ? -9.774 8.295 5.346 1.00 94.50 111 HIS A CA 1
ATOM 882 C C . HIS A 1 111 ? -11.162 7.733 5.033 1.00 94.50 111 HIS A C 1
ATOM 884 O O . HIS A 1 111 ? -11.499 7.493 3.873 1.00 94.50 111 HIS A O 1
ATOM 890 N N . GLU A 1 112 ? -11.987 7.587 6.065 1.00 94.06 112 GLU A N 1
ATOM 891 C CA . GLU A 1 112 ? -13.379 7.154 5.971 1.00 94.06 112 GLU A CA 1
ATOM 892 C C . GLU A 1 112 ? -14.187 8.085 5.070 1.00 94.06 112 GLU A C 1
ATOM 894 O O . GLU A 1 112 ? -14.808 7.638 4.102 1.00 94.06 112 GLU A O 1
ATOM 899 N N . ARG A 1 113 ? -14.089 9.397 5.308 1.00 94.31 113 ARG A N 1
ATOM 900 C CA . ARG A 1 113 ? -14.830 10.396 4.541 1.00 94.31 113 ARG A CA 1
ATOM 901 C C . ARG A 1 113 ? -14.465 10.335 3.064 1.00 94.31 113 ARG A C 1
ATOM 903 O O . ARG A 1 113 ? -15.342 10.485 2.206 1.00 94.31 113 ARG A O 1
ATOM 910 N N . MET A 1 114 ? -13.183 10.132 2.754 1.00 94.50 114 MET A N 1
ATOM 911 C CA . MET A 1 114 ? -12.712 9.979 1.376 1.00 94.50 114 MET A CA 1
ATOM 912 C C . MET A 1 114 ? -13.279 8.714 0.729 1.00 94.50 114 MET A C 1
ATOM 914 O O . MET A 1 114 ? -13.768 8.779 -0.402 1.00 94.50 114 MET A O 1
ATOM 918 N N . ALA A 1 115 ? -13.278 7.588 1.442 1.00 95.19 115 ALA A N 1
ATOM 919 C CA . ALA A 1 115 ? -13.823 6.329 0.943 1.00 95.19 115 ALA A CA 1
ATOM 920 C C . ALA A 1 115 ? -15.330 6.431 0.672 1.00 95.19 115 ALA A C 1
ATOM 922 O O . ALA A 1 115 ? -15.781 6.131 -0.438 1.00 95.19 115 ALA A O 1
ATOM 923 N N . ASN A 1 116 ? -16.090 6.976 1.624 1.00 94.19 116 ASN A N 1
ATOM 924 C CA . ASN A 1 116 ? -17.535 7.137 1.503 1.00 94.19 116 ASN A CA 1
ATOM 925 C C . ASN A 1 116 ? -17.937 8.115 0.395 1.00 94.19 116 ASN A C 1
ATOM 927 O O . ASN A 1 116 ? -18.808 7.805 -0.421 1.00 94.19 116 ASN A O 1
ATOM 931 N N . THR A 1 117 ? -17.246 9.253 0.280 1.00 94.12 117 THR A N 1
ATOM 932 C CA . THR A 1 117 ? -17.496 10.230 -0.797 1.00 94.12 117 THR A CA 1
ATOM 933 C C . THR A 1 117 ? -17.311 9.604 -2.182 1.00 94.12 117 THR A C 1
ATOM 935 O O . THR A 1 117 ? -18.073 9.889 -3.106 1.00 94.12 117 THR A O 1
ATOM 938 N N . ASN A 1 118 ? -16.335 8.704 -2.326 1.00 91.44 118 ASN A N 1
ATOM 939 C CA . ASN A 1 118 ? -16.030 8.035 -3.589 1.00 91.44 118 ASN A CA 1
ATOM 940 C C . ASN A 1 118 ? -16.754 6.688 -3.765 1.00 91.44 118 ASN A C 1
ATOM 942 O O . ASN A 1 118 ? -16.547 6.021 -4.787 1.00 91.44 118 ASN A O 1
ATOM 946 N N . ARG A 1 119 ? -17.606 6.284 -2.808 1.00 93.94 119 ARG A N 1
ATOM 947 C CA . ARG A 1 119 ? -18.293 4.980 -2.774 1.00 93.94 119 ARG A CA 1
ATOM 948 C C . ARG A 1 119 ? -17.302 3.824 -2.948 1.00 93.94 119 ARG A C 1
ATOM 950 O O . ARG A 1 119 ? -17.384 3.050 -3.907 1.00 93.94 119 ARG A O 1
ATOM 957 N N . LYS A 1 120 ? -16.292 3.793 -2.085 1.00 95.12 120 LYS A N 1
ATOM 958 C CA . LYS A 1 120 ? -15.222 2.791 -2.034 1.00 95.12 120 LYS A CA 1
ATOM 959 C C . LYS A 1 120 ? -15.156 2.218 -0.625 1.00 95.12 120 LYS A C 1
ATOM 961 O O . LYS A 1 120 ? -15.523 2.890 0.330 1.00 95.12 120 LYS A O 1
ATOM 966 N N . VAL A 1 121 ? -14.653 0.999 -0.508 1.00 96.69 121 VAL A N 1
ATOM 967 C CA . VAL A 1 121 ? -14.350 0.370 0.778 1.00 96.69 121 VAL A CA 1
ATOM 968 C C . VAL A 1 121 ? -12.998 0.887 1.269 1.00 96.69 121 VAL A C 1
ATOM 970 O O . VAL A 1 121 ? -12.029 0.876 0.507 1.00 96.69 121 VAL A O 1
ATOM 973 N N . LEU A 1 122 ? -12.920 1.345 2.518 1.00 97.19 122 LEU A N 1
ATOM 974 C CA . LEU A 1 122 ? -11.647 1.706 3.141 1.00 97.19 122 LEU A CA 1
ATOM 975 C C . LEU A 1 122 ? -10.965 0.444 3.674 1.00 97.19 122 LEU A C 1
ATOM 977 O O . LEU A 1 122 ? -11.528 -0.259 4.511 1.00 97.19 122 LEU A O 1
ATOM 981 N N . LEU A 1 123 ? -9.741 0.193 3.212 1.00 96.94 123 LEU A N 1
ATOM 982 C CA . LEU A 1 123 ? -8.888 -0.883 3.699 1.00 96.94 123 LEU A CA 1
ATOM 983 C C . LEU A 1 123 ? -7.632 -0.283 4.336 1.00 96.94 123 LEU A C 1
ATOM 985 O O . LEU A 1 123 ? -6.845 0.387 3.665 1.00 96.94 123 LEU A O 1
ATOM 989 N N . ILE A 1 124 ? -7.437 -0.522 5.628 1.00 95.88 124 ILE A N 1
ATOM 990 C CA . ILE A 1 124 ? -6.243 -0.083 6.351 1.00 95.88 124 ILE A CA 1
ATOM 991 C C . ILE A 1 124 ? -5.337 -1.287 6.543 1.00 95.88 124 ILE A C 1
ATOM 993 O O . ILE A 1 124 ? -5.689 -2.224 7.254 1.00 95.88 124 ILE A O 1
ATOM 997 N N . ALA A 1 125 ? -4.171 -1.249 5.912 1.00 96.00 125 ALA A N 1
ATOM 998 C CA . ALA A 1 125 ? -3.130 -2.241 6.098 1.00 96.00 125 ALA A CA 1
ATOM 999 C C . ALA A 1 125 ? -2.182 -1.818 7.224 1.00 96.00 125 ALA A C 1
ATOM 1001 O O . ALA A 1 125 ? -1.846 -0.640 7.344 1.00 96.00 125 ALA A O 1
ATOM 1002 N N . TYR A 1 126 ? -1.730 -2.763 8.036 1.00 94.81 126 TYR A N 1
ATOM 1003 C CA . TYR A 1 126 ? -0.795 -2.512 9.131 1.00 94.81 126 TYR A CA 1
ATOM 1004 C C . TYR A 1 126 ? 0.114 -3.722 9.353 1.00 94.81 126 TYR A C 1
ATOM 1006 O O . TYR A 1 126 ? -0.154 -4.822 8.872 1.00 94.81 126 TYR A O 1
ATOM 1014 N N . GLU A 1 127 ? 1.208 -3.512 10.080 1.00 93.56 127 GLU A N 1
ATOM 1015 C CA . GLU A 1 127 ? 2.067 -4.601 10.541 1.00 93.56 127 GLU A CA 1
ATOM 1016 C C . GLU A 1 127 ? 1.585 -5.112 11.905 1.00 93.56 127 GLU A C 1
ATOM 1018 O O . GLU A 1 127 ? 1.486 -4.335 12.859 1.00 93.56 127 GLU A O 1
ATOM 1023 N N . ASN A 1 128 ? 1.298 -6.412 12.000 1.00 91.31 128 ASN A N 1
ATOM 1024 C CA . ASN A 1 128 ? 0.912 -7.062 13.251 1.00 91.31 128 ASN A CA 1
ATOM 1025 C C . ASN A 1 128 ? 2.131 -7.440 14.120 1.00 91.31 128 ASN A C 1
ATOM 1027 O O . ASN A 1 128 ? 3.287 -7.315 13.710 1.00 91.31 128 ASN A O 1
ATOM 1031 N N . ASP A 1 129 ? 1.884 -7.951 15.330 1.00 90.50 129 ASP A N 1
ATOM 1032 C CA . ASP A 1 129 ? 2.950 -8.322 16.276 1.00 90.50 129 ASP A CA 1
ATOM 1033 C C . ASP A 1 129 ? 3.863 -9.455 15.770 1.00 90.50 129 ASP A C 1
ATOM 1035 O O . ASP A 1 129 ? 5.000 -9.585 16.227 1.00 90.50 129 ASP A O 1
ATOM 1039 N N . ALA A 1 130 ? 3.400 -10.245 14.796 1.00 92.06 130 ALA A N 1
ATOM 1040 C CA . ALA A 1 130 ? 4.168 -11.294 14.130 1.00 92.06 130 ALA A CA 1
ATOM 1041 C C . ALA A 1 130 ? 4.985 -10.776 12.928 1.00 92.06 130 ALA A C 1
ATOM 1043 O O . ALA A 1 130 ? 5.533 -11.576 12.169 1.00 92.06 130 ALA A O 1
ATOM 1044 N N . ASN A 1 131 ? 5.072 -9.453 12.740 1.00 90.50 131 ASN A N 1
ATOM 1045 C CA . ASN A 1 131 ? 5.659 -8.801 11.569 1.00 90.50 131 ASN A CA 1
ATOM 1046 C C . ASN A 1 131 ? 5.012 -9.255 10.250 1.00 90.50 131 ASN A C 1
ATOM 1048 O O . ASN A 1 131 ? 5.691 -9.320 9.227 1.00 90.50 131 ASN A O 1
ATOM 1052 N N . GLN A 1 132 ? 3.722 -9.580 10.245 1.00 92.06 132 GLN A N 1
ATOM 1053 C CA . GLN A 1 132 ? 2.949 -9.890 9.040 1.00 92.06 132 GLN A CA 1
ATOM 1054 C C . GLN A 1 132 ? 2.056 -8.705 8.667 1.00 92.06 132 GLN A C 1
ATOM 1056 O O . GLN A 1 132 ? 1.781 -7.838 9.497 1.00 92.06 132 GLN A O 1
ATOM 1061 N N . VAL A 1 133 ? 1.656 -8.644 7.398 1.00 94.12 133 VAL A N 1
ATOM 1062 C CA . VAL A 1 133 ? 0.732 -7.615 6.918 1.00 94.12 133 VAL A CA 1
ATOM 1063 C C . VAL A 1 133 ? -0.689 -8.092 7.185 1.00 94.12 133 VAL A C 1
ATOM 1065 O O . VAL A 1 133 ? -1.081 -9.131 6.663 1.00 94.12 133 VAL A O 1
ATOM 1068 N N . ASP A 1 134 ? -1.439 -7.319 7.961 1.00 94.56 134 ASP A N 1
ATOM 1069 C CA . ASP A 1 134 ? -2.864 -7.531 8.206 1.00 94.56 134 ASP A CA 1
ATOM 1070 C C . ASP A 1 134 ? -3.677 -6.335 7.710 1.00 94.56 134 ASP A C 1
ATOM 1072 O O . ASP A 1 134 ? -3.152 -5.240 7.479 1.00 94.56 134 ASP A O 1
ATOM 1076 N N . TYR A 1 135 ? -4.983 -6.551 7.556 1.00 95.19 135 TYR A N 1
ATOM 1077 C CA . TYR A 1 135 ? -5.902 -5.587 6.969 1.00 95.19 135 TYR A CA 1
ATOM 1078 C C . TYR A 1 135 ? -7.163 -5.444 7.814 1.00 95.19 135 TYR A C 1
ATOM 1080 O O . TYR A 1 135 ? -7.766 -6.434 8.224 1.00 95.19 135 TYR A O 1
ATOM 1088 N N . ILE A 1 136 ? -7.597 -4.203 8.020 1.00 93.88 136 ILE A N 1
ATOM 1089 C CA . ILE A 1 136 ? -8.897 -3.873 8.601 1.00 93.88 136 ILE A CA 1
ATOM 1090 C C . ILE A 1 136 ? -9.742 -3.214 7.520 1.00 93.88 136 ILE A C 1
ATOM 1092 O O . ILE A 1 136 ? -9.384 -2.164 6.981 1.00 93.88 136 ILE A O 1
ATOM 1096 N N . GLU A 1 137 ? -10.876 -3.837 7.218 1.00 95.06 137 GLU A N 1
ATOM 1097 C CA . GLU A 1 137 ? -11.948 -3.189 6.477 1.00 95.06 137 GLU A CA 1
ATOM 1098 C C . GLU A 1 137 ? -12.732 -2.291 7.436 1.00 95.06 137 GLU A C 1
ATOM 1100 O O . GLU A 1 137 ? -13.169 -2.731 8.500 1.00 95.06 137 GLU A O 1
ATOM 1105 N N . VAL A 1 138 ? -12.888 -1.023 7.069 1.00 91.62 138 VAL A N 1
ATOM 1106 C CA . VAL A 1 138 ? -13.600 -0.043 7.888 1.00 91.62 138 VAL A CA 1
ATOM 1107 C C . VAL A 1 138 ? -14.951 0.247 7.246 1.00 91.62 138 VAL A C 1
ATOM 1109 O O . VAL A 1 138 ? -15.022 0.791 6.144 1.00 91.62 138 VAL A O 1
ATOM 1112 N N . THR A 1 139 ? -16.020 -0.101 7.961 1.00 80.12 139 THR A N 1
ATOM 1113 C CA . THR A 1 139 ? -17.416 0.123 7.561 1.00 80.12 139 THR A CA 1
ATOM 1114 C C . THR A 1 139 ? -18.146 0.921 8.638 1.00 80.12 139 THR A C 1
ATOM 1116 O O . THR A 1 139 ? -18.019 0.587 9.818 1.00 80.12 139 THR A O 1
ATOM 1119 N N . PHE A 1 140 ? -18.923 1.925 8.233 1.00 65.56 140 PHE A N 1
ATOM 1120 C CA . PHE A 1 140 ? -19.785 2.734 9.102 1.00 65.56 140 PHE A CA 1
ATOM 1121 C C . PHE A 1 140 ? -21.251 2.603 8.694 1.00 65.56 140 PHE A C 1
ATOM 1123 O O . PHE A 1 140 ? -21.509 2.471 7.474 1.00 65.56 140 PHE A O 1
#

Foldseek 3Di:
DDPPCLVVDPDDSDDDDLLRVLLCVVVVVDDDPDPPCRPVNVVSSVVVCPDPLSLVVNCCVPPVVWDWDACVVLVARTFTFPDDVVPTDGAEREHEDAPAPDDPPVVVVVQVVSCVVVVHWYKYWYQYPVRHIDIDTDDD